Protein AF-A0A117S3V8-F1 (afdb_monomer)

Sequence (127 aa):
MASGAFANEGQDPHTEAPAEMTKGEQRLAKLLEGRVAGEPQSCITNYPSSRMEVIDKTAYVFGRGHTIYVQRTQHPETIDDDDVLIMRLYGSQLCRLDIVTTVDRTSRFYNGNVFMTDFIPYTKVKG

Solvent-accessible surface area (backbone atoms only — not comparable to full-atom values): 7554 Å² total; per-residue (Å²): 138,79,90,82,86,85,80,85,80,89,85,79,83,81,76,72,68,80,73,78,74,50,75,31,52,52,51,48,50,64,74,44,63,70,39,47,80,53,75,73,29,61,56,46,82,53,53,95,82,51,46,72,45,71,32,46,44,40,35,41,38,38,46,63,91,58,46,35,31,44,32,38,42,85,60,26,76,74,40,58,67,70,47,39,84,48,73,59,62,83,75,62,39,48,43,31,84,44,59,31,33,33,23,38,63,84,83,64,43,80,74,50,74,50,56,46,42,50,30,32,37,31,33,52,63,86,126

Structure (mmCIF, N/CA/C/O backbone):
data_AF-A0A117S3V8-F1
#
_entry.id   AF-A0A117S3V8-F1
#
loop_
_atom_site.group_PDB
_atom_site.id
_atom_site.type_symbol
_atom_site.label_atom_id
_atom_site.label_alt_id
_atom_site.label_comp_id
_atom_site.label_asym_id
_atom_site.label_entity_id
_atom_site.label_seq_id
_atom_site.pdbx_PDB_ins_code
_atom_site.Cartn_x
_atom_site.Cartn_y
_atom_site.Cartn_z
_atom_site.occupancy
_atom_site.B_iso_or_equiv
_atom_site.auth_seq_id
_atom_site.auth_comp_id
_atom_site.auth_asym_id
_atom_site.auth_atom_id
_atom_site.pdbx_PDB_model_num
ATOM 1 N N . MET A 1 1 ? -42.000 -35.368 -41.750 1.00 39.53 1 MET A N 1
ATOM 2 C CA . MET A 1 1 ? -40.744 -36.129 -41.941 1.00 39.53 1 MET A CA 1
ATOM 3 C C . MET A 1 1 ? -39.647 -35.091 -42.148 1.00 39.53 1 MET A C 1
ATOM 5 O O . MET A 1 1 ? -39.843 -34.262 -43.017 1.00 39.53 1 MET A O 1
ATOM 9 N N . ALA A 1 2 ? -38.579 -34.955 -41.370 1.00 46.28 2 ALA A N 1
ATOM 10 C CA . ALA A 1 2 ? -38.040 -35.748 -40.276 1.00 46.28 2 ALA A CA 1
ATOM 11 C C . ALA A 1 2 ? -37.539 -34.811 -39.159 1.00 46.28 2 ALA A C 1
ATOM 13 O O . ALA A 1 2 ? -37.067 -33.708 -39.429 1.00 46.28 2 ALA A O 1
ATOM 14 N N . SER A 1 3 ? -37.674 -35.276 -37.918 1.00 43.97 3 SER A N 1
ATOM 15 C CA . SER A 1 3 ? -37.034 -34.717 -36.730 1.00 43.97 3 SER A CA 1
ATOM 16 C C . SER A 1 3 ? -35.514 -34.763 -36.861 1.00 43.97 3 SER A C 1
ATOM 18 O O . SER A 1 3 ? -34.967 -35.783 -37.272 1.00 43.97 3 SER A O 1
ATOM 20 N N . GLY A 1 4 ? -34.843 -33.701 -36.425 1.00 41.78 4 GLY A N 1
ATOM 21 C CA . GLY A 1 4 ? -33.427 -33.723 -36.079 1.00 41.78 4 GLY A CA 1
ATOM 22 C C . GLY A 1 4 ? -33.285 -33.376 -34.606 1.00 41.78 4 GLY A C 1
ATOM 23 O O . GLY A 1 4 ? -33.196 -32.206 -34.254 1.00 41.78 4 GLY A O 1
ATOM 24 N N . ALA A 1 5 ? -33.338 -34.394 -33.750 1.00 50.97 5 ALA A N 1
ATOM 25 C CA . ALA A 1 5 ? -32.886 -34.295 -32.374 1.00 50.97 5 ALA A CA 1
ATOM 26 C C . ALA A 1 5 ? -31.357 -34.399 -32.373 1.00 50.97 5 ALA A C 1
ATOM 28 O O . ALA A 1 5 ? -30.819 -35.377 -3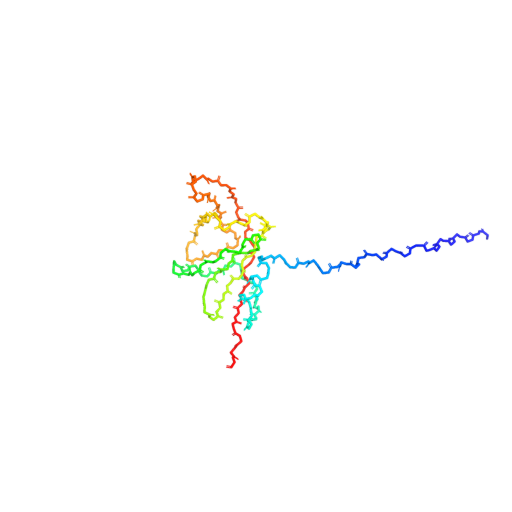2.887 1.00 50.97 5 ALA A O 1
ATOM 29 N N . PHE A 1 6 ? -30.676 -33.434 -31.762 1.00 44.19 6 PHE A N 1
ATOM 30 C CA . PHE A 1 6 ? -29.322 -33.636 -31.258 1.00 44.19 6 PHE A CA 1
ATOM 31 C C . PHE A 1 6 ? -29.377 -33.426 -29.753 1.00 44.19 6 PHE A C 1
ATOM 33 O O . PHE A 1 6 ? -29.464 -32.304 -29.260 1.00 44.19 6 PHE A O 1
ATOM 40 N N . ALA A 1 7 ? -29.439 -34.548 -29.045 1.00 46.41 7 ALA A N 1
ATOM 41 C CA . ALA A 1 7 ? -29.256 -34.598 -27.614 1.00 46.41 7 ALA A CA 1
ATOM 42 C C . ALA A 1 7 ? -27.775 -34.826 -27.305 1.00 46.41 7 ALA A C 1
ATOM 44 O O . ALA A 1 7 ? -27.142 -35.669 -27.936 1.00 46.41 7 ALA A O 1
ATOM 45 N N . ASN A 1 8 ? -27.356 -34.145 -26.237 1.00 48.00 8 ASN A N 1
ATOM 46 C CA . ASN A 1 8 ? -26.315 -34.510 -25.283 1.00 48.00 8 ASN A CA 1
ATOM 47 C C . ASN A 1 8 ? -24.864 -34.333 -25.731 1.00 48.00 8 ASN A C 1
ATOM 49 O O . ASN A 1 8 ? -24.414 -35.117 -26.546 1.00 48.00 8 ASN A O 1
ATOM 53 N N . GLU A 1 9 ? -24.141 -33.413 -25.079 1.00 45.38 9 GLU A N 1
ATOM 54 C CA . GLU A 1 9 ? -23.007 -33.755 -24.201 1.00 45.38 9 GLU A CA 1
ATOM 55 C C . GLU A 1 9 ? -22.948 -32.715 -23.068 1.00 45.38 9 GLU A C 1
ATOM 57 O O . GLU A 1 9 ? -22.755 -31.522 -23.301 1.00 45.38 9 GLU A O 1
ATOM 62 N N . GLY A 1 10 ? -23.207 -33.160 -21.836 1.00 52.25 10 GLY A N 1
ATOM 63 C CA . GLY A 1 10 ? -23.000 -32.352 -20.641 1.00 52.25 10 GLY A CA 1
ATOM 64 C C . GLY A 1 10 ? -21.514 -32.054 -20.471 1.00 52.25 10 GLY A C 1
ATOM 65 O O . GLY A 1 10 ? -20.714 -32.969 -20.294 1.00 52.25 10 GLY A O 1
ATOM 66 N N . GLN A 1 11 ? -21.161 -30.774 -20.511 1.00 45.41 11 GLN A N 1
ATOM 67 C CA . GLN A 1 11 ? -19.828 -30.291 -20.186 1.00 45.41 11 GLN A CA 1
ATOM 68 C C . GLN A 1 11 ? -19.906 -29.536 -18.861 1.00 45.41 11 GLN A C 1
ATOM 70 O O . GLN A 1 11 ? -20.029 -28.319 -18.848 1.00 45.41 11 GLN A O 1
ATOM 75 N N . ASP A 1 12 ? -19.802 -30.263 -17.755 1.00 54.16 12 ASP A N 1
ATOM 76 C CA . ASP A 1 12 ? -19.388 -29.678 -16.482 1.00 54.16 12 ASP A CA 1
ATOM 77 C C . ASP A 1 12 ? -18.115 -30.391 -16.024 1.00 54.16 12 ASP A C 1
ATOM 79 O O . ASP A 1 12 ? -18.160 -31.544 -15.589 1.00 54.16 12 ASP A O 1
ATOM 83 N N . PRO A 1 13 ? -16.957 -29.719 -16.131 1.00 48.06 13 PRO A N 1
ATOM 84 C CA . PRO A 1 13 ? -15.937 -29.910 -15.119 1.00 48.06 13 PRO A CA 1
ATOM 85 C C . PRO A 1 13 ? -15.270 -28.570 -14.791 1.00 48.06 13 PRO A C 1
ATOM 87 O O . PRO A 1 13 ? -14.070 -28.396 -14.976 1.00 48.06 13 PRO A O 1
ATOM 90 N N . HIS A 1 14 ? -16.035 -27.618 -14.262 1.00 47.50 14 HIS A N 1
ATOM 91 C CA . HIS A 1 14 ? -15.464 -26.582 -13.401 1.00 47.50 14 HIS A CA 1
ATOM 92 C C . HIS A 1 14 ? -15.732 -26.948 -11.941 1.00 47.50 14 HIS A C 1
ATOM 94 O O . HIS A 1 14 ? -16.297 -26.185 -11.168 1.00 47.50 14 HIS A O 1
ATOM 100 N N . THR A 1 15 ? -15.311 -28.148 -11.538 1.00 49.34 15 THR A N 1
ATOM 101 C CA . THR A 1 15 ? -14.846 -28.299 -10.160 1.00 49.34 15 THR A CA 1
ATOM 102 C C . THR A 1 15 ? -13.476 -27.634 -10.118 1.00 49.34 15 THR A C 1
ATOM 104 O O . THR A 1 15 ? -12.454 -28.283 -10.331 1.00 49.34 15 THR A O 1
ATOM 107 N N . GLU A 1 16 ? -13.456 -26.314 -9.914 1.00 51.09 16 GLU A N 1
ATOM 108 C CA . GLU A 1 16 ? -12.261 -25.646 -9.410 1.00 51.09 16 GLU A CA 1
ATOM 109 C C . GLU A 1 16 ? -11.956 -26.293 -8.058 1.00 51.09 16 GLU A C 1
ATOM 111 O O . GLU A 1 16 ? -12.641 -26.064 -7.059 1.00 51.09 16 GLU A O 1
ATOM 116 N N . ALA A 1 17 ? -10.957 -27.179 -8.039 1.00 53.28 17 ALA A N 1
ATOM 117 C CA . ALA A 1 17 ? -10.312 -27.551 -6.792 1.00 53.28 17 ALA A CA 1
ATOM 118 C C . ALA A 1 17 ? -9.927 -26.243 -6.081 1.00 53.28 17 ALA A C 1
ATOM 120 O O . ALA A 1 17 ? -9.464 -25.326 -6.767 1.00 53.28 17 ALA A O 1
ATOM 121 N N . PRO A 1 18 ? -10.123 -26.113 -4.755 1.00 57.28 18 PRO A N 1
ATOM 122 C CA . PRO A 1 18 ? -9.761 -24.889 -4.058 1.00 57.28 18 PRO A CA 1
ATOM 123 C C . PRO A 1 18 ? -8.297 -24.598 -4.369 1.00 57.28 18 PRO A C 1
ATOM 125 O O . PRO A 1 18 ? -7.430 -25.404 -4.026 1.00 57.28 18 PRO A O 1
ATOM 128 N N . ALA A 1 19 ? -8.026 -23.499 -5.076 1.00 65.94 19 ALA A N 1
ATOM 129 C CA . ALA A 1 19 ? -6.661 -23.068 -5.306 1.00 65.94 19 ALA A CA 1
ATOM 130 C C . ALA A 1 19 ? -5.999 -22.962 -3.930 1.00 65.94 19 ALA A C 1
ATOM 132 O O . ALA A 1 19 ? -6.523 -22.279 -3.043 1.00 65.94 19 ALA A O 1
ATOM 133 N N . GLU A 1 20 ? -4.901 -23.693 -3.718 1.00 78.56 20 GLU A N 1
ATOM 134 C CA . GLU A 1 20 ? -4.170 -23.593 -2.461 1.00 78.56 20 GLU A CA 1
ATOM 135 C C . GLU A 1 20 ? -3.836 -22.120 -2.221 1.00 78.56 20 GLU A C 1
ATOM 1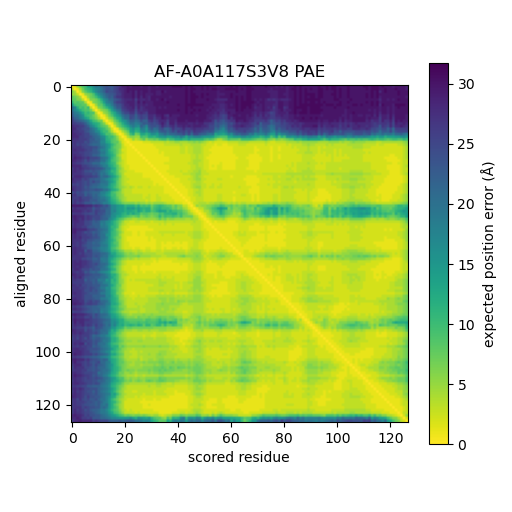37 O O . GLU A 1 20 ? -3.262 -21.447 -3.083 1.00 78.56 20 GLU A O 1
ATOM 142 N N . MET A 1 21 ? -4.240 -21.595 -1.061 1.00 84.44 21 MET A N 1
ATOM 143 C CA . MET A 1 21 ? -4.007 -20.192 -0.741 1.00 84.44 21 MET A CA 1
ATOM 144 C C . MET A 1 21 ? -2.507 -19.908 -0.784 1.00 84.44 21 MET A C 1
ATOM 146 O O . MET A 1 21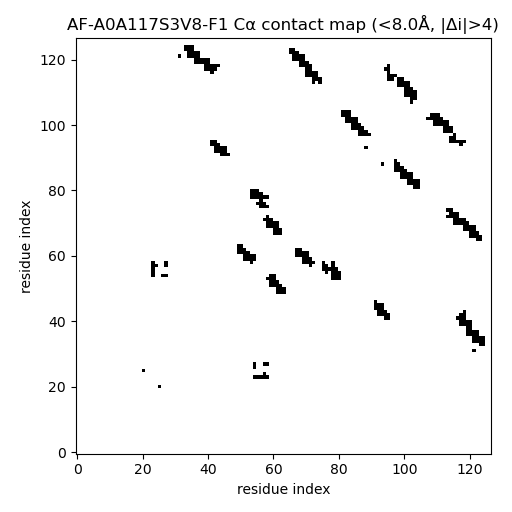 ? -1.721 -20.588 -0.118 1.00 84.44 21 MET A O 1
ATOM 150 N N . THR A 1 22 ? -2.111 -18.872 -1.522 1.00 94.56 22 THR A N 1
ATOM 151 C CA . THR A 1 22 ? -0.714 -18.435 -1.574 1.00 94.56 22 THR A CA 1
ATOM 152 C C . THR A 1 22 ? -0.229 -18.031 -0.178 1.00 94.56 22 THR A C 1
ATOM 154 O O . THR A 1 22 ? -1.018 -17.685 0.704 1.00 94.56 22 THR A O 1
ATOM 157 N N . LYS A 1 23 ? 1.091 -18.027 0.045 1.00 95.25 23 LYS A N 1
ATOM 158 C CA . LYS A 1 23 ? 1.668 -17.560 1.320 1.00 95.25 23 LYS A CA 1
ATOM 159 C C . LYS A 1 23 ? 1.205 -16.144 1.679 1.00 95.25 23 LYS A C 1
ATOM 161 O O . LYS A 1 23 ? 0.954 -15.860 2.851 1.00 95.25 23 LYS A O 1
ATOM 166 N N . GLY A 1 24 ? 1.089 -15.273 0.679 1.00 96.56 24 GLY A N 1
ATOM 167 C CA . GLY A 1 24 ? 0.628 -13.906 0.868 1.00 96.56 24 GLY A CA 1
ATOM 168 C C . GLY A 1 24 ? -0.854 -13.835 1.244 1.00 96.56 24 GLY A C 1
ATOM 169 O O . GLY A 1 24 ? -1.183 -13.181 2.231 1.00 96.56 24 GLY A O 1
ATOM 170 N N . GLU A 1 25 ? -1.733 -14.598 0.587 1.00 96.81 25 GLU A N 1
ATOM 171 C CA . GLU A 1 25 ? -3.153 -14.675 0.967 1.00 96.81 25 GLU A CA 1
ATOM 172 C C . GLU A 1 25 ? -3.348 -15.273 2.369 1.00 96.81 25 GLU A C 1
ATOM 174 O O . GLU A 1 25 ? -4.148 -14.770 3.157 1.00 96.81 25 GLU A O 1
ATOM 179 N N . GLN A 1 26 ? -2.560 -16.282 2.755 1.00 97.12 26 GLN A N 1
ATOM 180 C CA . GLN A 1 26 ? -2.571 -16.807 4.128 1.00 97.12 26 GLN A CA 1
ATOM 181 C C . GLN A 1 26 ? -2.136 -15.751 5.153 1.00 97.12 26 GLN A C 1
ATOM 183 O O . GLN A 1 26 ? -2.696 -15.666 6.249 1.00 97.12 26 GLN A O 1
ATOM 188 N N . ARG A 1 27 ? -1.123 -14.941 4.825 1.00 96.94 27 ARG A N 1
ATOM 189 C CA . ARG A 1 27 ? -0.668 -13.849 5.690 1.00 96.94 27 ARG A CA 1
ATOM 190 C C . ARG A 1 27 ? -1.715 -12.747 5.792 1.00 96.94 27 ARG A C 1
ATOM 192 O O . ARG A 1 27 ? -1.977 -12.278 6.898 1.00 96.94 27 ARG A O 1
ATOM 199 N N . LEU A 1 28 ? -2.332 -12.370 4.674 1.00 97.25 28 LEU A N 1
ATOM 200 C CA . LEU A 1 28 ? -3.423 -11.408 4.655 1.00 97.25 28 LEU A CA 1
ATOM 201 C C . LEU A 1 28 ? -4.587 -11.912 5.511 1.00 97.25 28 LEU A C 1
ATOM 203 O O . LEU A 1 28 ? -5.015 -11.193 6.404 1.00 97.25 28 LEU A O 1
ATOM 207 N N . ALA A 1 29 ? -5.025 -13.161 5.341 1.00 97.12 29 ALA A N 1
ATOM 208 C CA . ALA A 1 29 ? -6.098 -13.748 6.141 1.00 97.12 29 ALA A CA 1
ATOM 209 C C . ALA A 1 29 ? -5.843 -13.61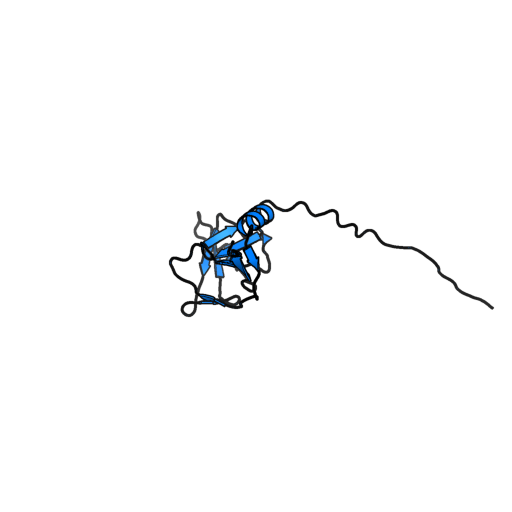4 7.653 1.00 97.12 29 ALA A C 1
ATOM 211 O O . ALA A 1 29 ? -6.711 -13.120 8.372 1.00 97.12 29 ALA A O 1
ATOM 212 N N . LYS A 1 30 ? -4.622 -13.922 8.116 1.00 96.12 30 LYS A N 1
ATOM 213 C CA . LYS A 1 30 ? -4.214 -13.728 9.521 1.00 96.12 30 LYS A CA 1
ATOM 214 C C . LYS A 1 30 ? -4.322 -12.272 9.975 1.00 96.12 30 LYS A C 1
ATOM 216 O O . LYS A 1 30 ? -4.775 -11.988 11.083 1.00 96.12 30 LYS A O 1
ATOM 221 N N . LEU A 1 31 ? -3.925 -11.322 9.126 1.00 95.38 31 LEU A N 1
ATOM 222 C CA . LEU A 1 31 ? -4.073 -9.893 9.423 1.00 95.38 31 LEU A CA 1
ATOM 223 C C . LEU A 1 31 ? -5.535 -9.446 9.476 1.00 95.38 31 LEU A C 1
ATOM 225 O O . LEU A 1 31 ? -5.811 -8.437 10.121 1.00 95.38 31 LEU A O 1
ATOM 229 N N . LEU A 1 32 ? -6.456 -10.158 8.824 1.00 96.88 32 LEU A N 1
ATOM 230 C CA . LEU A 1 32 ? -7.882 -9.829 8.778 1.00 96.88 32 LEU A CA 1
ATOM 231 C C . LEU A 1 32 ? -8.711 -10.545 9.851 1.00 96.88 32 LEU A C 1
ATOM 233 O O . LEU A 1 32 ? -9.866 -10.176 10.054 1.00 96.88 32 LEU A O 1
ATOM 237 N N . GLU A 1 33 ? -8.137 -11.493 10.594 1.00 95.88 33 GLU A N 1
ATOM 238 C CA . GLU A 1 33 ? -8.828 -12.192 11.683 1.00 95.88 33 GLU A CA 1
ATOM 239 C C . GLU A 1 33 ? -9.496 -11.212 12.663 1.00 95.88 33 GLU A C 1
ATOM 241 O O . GLU A 1 33 ? -8.903 -10.217 13.106 1.00 95.88 33 GLU A O 1
ATOM 246 N N . GLY A 1 34 ? -10.769 -11.476 12.973 1.00 96.06 34 GLY A N 1
ATOM 247 C CA . GLY A 1 34 ? -11.585 -10.648 13.866 1.00 96.06 34 GLY A CA 1
ATOM 248 C C . GLY A 1 34 ? -11.939 -9.258 13.322 1.00 96.06 34 GLY A C 1
ATOM 249 O O . GLY A 1 34 ? -12.397 -8.407 14.090 1.00 96.06 34 GLY A O 1
ATOM 250 N N . ARG A 1 35 ? -11.714 -8.994 12.028 1.00 97.69 35 ARG A N 1
ATOM 251 C CA . ARG A 1 35 ? -12.075 -7.736 11.364 1.00 97.69 35 ARG A CA 1
ATOM 252 C C . ARG A 1 35 ? -13.157 -7.956 10.318 1.00 97.69 35 ARG A C 1
ATOM 254 O O . ARG A 1 35 ? -13.217 -8.998 9.677 1.00 97.69 35 ARG A O 1
ATOM 261 N N . VAL A 1 36 ? -13.982 -6.936 10.127 1.00 97.94 36 VAL A N 1
ATOM 262 C CA . VAL A 1 36 ? -15.050 -6.910 9.125 1.00 97.94 36 VAL A CA 1
ATOM 263 C C . VAL A 1 36 ? -14.708 -5.874 8.064 1.00 97.94 36 VAL A C 1
ATOM 265 O O . VAL A 1 36 ? -14.257 -4.775 8.399 1.00 97.94 36 VAL A O 1
ATOM 268 N N .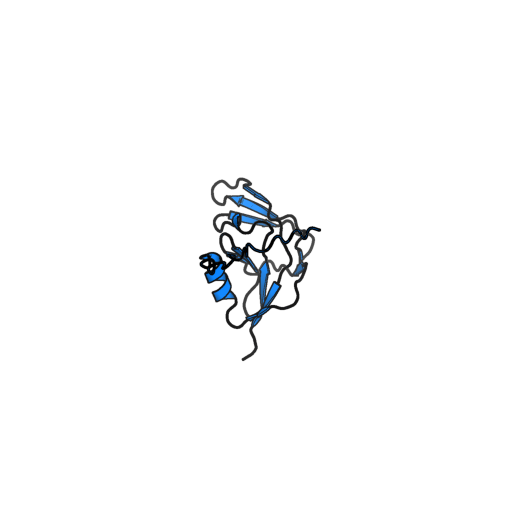 ALA A 1 37 ? -14.905 -6.249 6.800 1.00 98.12 37 ALA A N 1
ATOM 269 C CA . ALA A 1 37 ? -14.768 -5.354 5.660 1.00 98.12 37 ALA A CA 1
ATOM 270 C C . ALA A 1 37 ? -15.892 -4.307 5.668 1.00 98.12 37 ALA A C 1
ATOM 272 O O . ALA A 1 37 ? -17.057 -4.648 5.869 1.00 98.12 37 ALA A O 1
ATOM 273 N N . GLY A 1 38 ? -15.538 -3.044 5.455 1.00 98.00 38 GLY A N 1
ATOM 274 C CA . GLY A 1 38 ? -16.480 -1.960 5.197 1.00 98.00 38 GLY A CA 1
ATOM 275 C C . GLY A 1 38 ? -16.541 -1.586 3.718 1.00 98.00 38 GLY A C 1
ATOM 276 O O . GLY A 1 38 ? -15.972 -2.264 2.863 1.00 98.00 38 GLY A O 1
ATOM 277 N N . GLU A 1 39 ? -17.208 -0.468 3.439 1.00 98.19 39 GLU A N 1
ATOM 278 C CA . GLU A 1 39 ? -17.357 0.054 2.079 1.00 98.19 39 GLU A CA 1
ATOM 279 C C . GLU A 1 39 ? -16.001 0.422 1.452 1.00 98.19 39 GLU A C 1
ATOM 281 O O . GLU A 1 39 ? -15.184 1.072 2.120 1.00 98.19 39 GLU A O 1
ATOM 286 N N . PRO A 1 40 ? -15.755 0.055 0.180 1.00 98.25 40 PRO A N 1
ATOM 287 C CA . PRO A 1 40 ? -14.567 0.472 -0.552 1.00 98.25 40 PRO A CA 1
ATOM 288 C C . PRO A 1 40 ? -14.428 1.996 -0.608 1.00 98.25 40 PRO A C 1
ATOM 290 O O . PRO A 1 40 ? -15.388 2.730 -0.839 1.00 98.25 40 PRO A O 1
ATOM 293 N N . GLN A 1 41 ? -13.203 2.477 -0.421 1.00 97.81 41 GLN A N 1
ATOM 294 C CA . GLN A 1 41 ? -12.868 3.895 -0.441 1.00 97.81 41 GLN A CA 1
ATOM 295 C C . GLN A 1 41 ? -11.876 4.172 -1.563 1.00 97.81 41 GLN A C 1
ATOM 297 O O . GLN A 1 41 ? -10.839 3.521 -1.660 1.00 97.81 41 GLN A O 1
ATOM 302 N N . SER A 1 42 ? -12.143 5.189 -2.380 1.00 96.44 42 SER A N 1
ATOM 303 C CA . SER A 1 42 ? -11.198 5.577 -3.432 1.00 96.44 42 SER A CA 1
ATOM 304 C C . SER A 1 42 ? -9.978 6.336 -2.907 1.00 96.44 42 SER A C 1
ATOM 306 O O . SER A 1 42 ? -8.977 6.407 -3.617 1.00 96.44 42 SER A O 1
ATOM 308 N N . CYS A 1 43 ? -10.046 6.886 -1.690 1.00 94.94 43 CYS A N 1
ATOM 309 C CA . CYS A 1 43 ? -8.942 7.576 -1.028 1.00 94.94 43 CYS A CA 1
ATOM 310 C C . CYS A 1 43 ? -8.951 7.312 0.481 1.00 94.94 43 CYS A C 1
ATOM 312 O O . CYS A 1 43 ? -10.015 7.308 1.099 1.00 94.94 43 CYS A O 1
ATOM 314 N N . ILE A 1 44 ? -7.767 7.181 1.078 1.00 93.62 44 ILE A N 1
ATOM 315 C CA . ILE A 1 44 ? -7.555 7.109 2.528 1.00 93.62 44 ILE A CA 1
ATOM 316 C C . ILE A 1 44 ? -6.704 8.286 2.996 1.00 93.62 44 ILE A C 1
ATOM 318 O O . ILE A 1 44 ? -5.898 8.830 2.240 1.00 93.62 44 ILE A O 1
ATOM 322 N N . THR A 1 45 ? -6.837 8.678 4.261 1.00 89.25 45 THR A N 1
ATOM 323 C CA . THR A 1 45 ? -5.919 9.664 4.840 1.00 89.25 45 THR A CA 1
ATOM 324 C C . THR A 1 45 ? -4.535 9.044 4.998 1.00 89.25 45 THR A C 1
ATOM 326 O O . THR A 1 45 ? -4.375 8.044 5.702 1.00 89.25 45 THR A O 1
ATOM 329 N N . ASN A 1 46 ? -3.525 9.652 4.377 1.00 82.69 46 ASN A N 1
ATOM 330 C CA . ASN A 1 46 ? -2.149 9.198 4.487 1.00 82.69 46 ASN A CA 1
ATOM 331 C C . ASN A 1 46 ? -1.400 10.012 5.545 1.00 82.69 46 ASN A C 1
ATOM 333 O O . ASN A 1 46 ? -0.969 11.140 5.308 1.00 82.69 46 ASN A O 1
ATOM 337 N N . TYR A 1 47 ? -1.236 9.432 6.732 1.00 74.62 47 TYR A N 1
ATOM 338 C CA . TYR A 1 47 ? -0.381 10.011 7.760 1.00 74.62 47 TYR A CA 1
ATOM 339 C C . TYR A 1 47 ? 1.063 9.539 7.554 1.00 74.62 47 TYR A C 1
ATOM 341 O O . TYR A 1 47 ? 1.276 8.341 7.387 1.00 74.62 47 TYR A O 1
ATOM 349 N N . PRO A 1 48 ? 2.079 10.414 7.670 1.00 68.75 48 PRO A N 1
ATOM 350 C CA . PRO A 1 48 ? 3.487 10.005 7.589 1.00 68.75 48 PRO A CA 1
ATOM 351 C C . PRO A 1 48 ? 3.889 8.917 8.599 1.00 68.75 48 PRO A C 1
ATOM 353 O O . PRO A 1 48 ? 4.864 8.203 8.398 1.00 68.75 48 PRO A O 1
ATOM 356 N N . SER A 1 49 ? 3.143 8.793 9.701 1.00 71.00 49 SER A N 1
ATOM 357 C CA . SER A 1 49 ? 3.335 7.778 10.742 1.00 71.00 49 SER A CA 1
ATOM 358 C C . SER A 1 49 ? 2.477 6.521 10.556 1.00 71.00 49 SER A C 1
ATOM 360 O O . SER A 1 49 ? 2.549 5.604 11.382 1.00 71.00 49 SER A O 1
ATOM 362 N N . SER A 1 50 ? 1.645 6.466 9.511 1.00 77.06 50 SER A N 1
ATOM 363 C CA . SER A 1 50 ? 0.872 5.274 9.179 1.00 77.06 50 SER A CA 1
ATOM 364 C C . SER A 1 50 ? 1.828 4.132 8.859 1.00 77.06 50 SER A C 1
ATOM 366 O O . SER A 1 50 ? 2.708 4.246 8.011 1.00 77.06 50 SER A O 1
ATOM 368 N N . ARG A 1 51 ? 1.646 3.004 9.548 1.00 87.81 51 ARG A N 1
ATOM 369 C CA . ARG A 1 51 ? 2.359 1.774 9.213 1.00 87.81 51 ARG A CA 1
ATOM 370 C C . ARG A 1 51 ? 1.854 1.282 7.857 1.00 87.81 51 ARG A C 1
ATOM 372 O O . ARG A 1 51 ? 0.646 1.249 7.638 1.00 87.81 51 ARG A O 1
ATOM 379 N N . MET A 1 52 ? 2.780 0.899 6.991 1.00 92.00 52 MET A N 1
ATOM 380 C CA . MET A 1 52 ? 2.499 0.190 5.750 1.00 92.00 52 MET A CA 1
ATOM 381 C C . MET A 1 52 ? 3.193 -1.169 5.808 1.00 92.00 52 MET A C 1
ATOM 383 O O . MET A 1 52 ? 4.336 -1.265 6.258 1.00 92.00 52 MET A O 1
ATOM 387 N N . GLU A 1 53 ? 2.495 -2.209 5.377 1.00 94.44 53 GLU A N 1
ATOM 388 C CA . GLU A 1 53 ? 3.004 -3.570 5.272 1.00 94.44 53 GLU A CA 1
ATOM 389 C C . GLU A 1 53 ? 2.789 -4.068 3.845 1.00 94.44 53 GLU A C 1
ATOM 391 O O . GLU A 1 53 ? 1.677 -4.012 3.321 1.00 94.44 53 GLU A O 1
ATOM 396 N N . VAL A 1 54 ? 3.866 -4.532 3.215 1.00 96.00 54 VAL A N 1
ATOM 397 C CA . VAL A 1 54 ? 3.816 -5.180 1.904 1.00 96.00 54 VAL A CA 1
ATOM 398 C C . VAL A 1 54 ? 3.561 -6.663 2.125 1.00 96.00 54 VAL A C 1
ATOM 400 O O . VAL A 1 54 ? 4.233 -7.291 2.948 1.00 96.00 54 VAL A O 1
ATOM 403 N N . ILE A 1 55 ? 2.573 -7.218 1.430 1.00 96.94 55 ILE A N 1
ATOM 404 C CA . ILE A 1 55 ? 2.319 -8.654 1.358 1.00 96.94 55 ILE A CA 1
ATOM 405 C C . ILE A 1 55 ? 2.653 -9.097 -0.061 1.00 96.94 55 ILE A C 1
ATOM 407 O O . ILE A 1 55 ? 1.894 -8.801 -0.987 1.00 96.94 55 ILE A O 1
ATOM 411 N N . ASP A 1 56 ? 3.782 -9.801 -0.188 1.00 96.31 56 ASP A N 1
ATOM 412 C CA . ASP A 1 56 ? 4.317 -10.307 -1.455 1.00 96.31 56 ASP A CA 1
ATOM 413 C C . ASP A 1 56 ? 3.215 -10.927 -2.319 1.00 96.31 56 ASP A C 1
ATOM 415 O O . ASP A 1 56 ? 2.386 -11.724 -1.849 1.00 96.31 56 ASP A O 1
ATOM 419 N N . LYS A 1 57 ? 3.187 -10.501 -3.580 1.00 96.50 57 LYS A N 1
ATOM 420 C CA . LYS A 1 57 ? 2.281 -10.972 -4.632 1.00 96.50 57 LYS A CA 1
ATOM 421 C C . LYS A 1 57 ? 0.787 -10.856 -4.317 1.00 96.50 57 LYS A C 1
ATOM 423 O O . LYS A 1 57 ? -0.018 -11.584 -4.895 1.00 96.50 57 LYS A O 1
ATOM 428 N N . THR A 1 58 ? 0.410 -10.013 -3.352 1.00 97.50 58 THR A N 1
ATOM 429 C CA . THR A 1 58 ? -0.935 -10.053 -2.758 1.00 97.50 58 THR A CA 1
ATOM 430 C C . THR A 1 58 ? -1.549 -8.673 -2.557 1.00 97.50 58 THR A C 1
ATOM 432 O O . THR A 1 58 ? -2.584 -8.373 -3.151 1.00 97.50 58 THR A O 1
ATOM 435 N N . ALA A 1 59 ? -0.978 -7.847 -1.674 1.00 97.62 59 ALA A N 1
ATOM 436 C CA . ALA A 1 59 ? -1.601 -6.588 -1.265 1.00 97.62 59 ALA A CA 1
ATOM 437 C C . ALA A 1 59 ? -0.636 -5.657 -0.519 1.00 97.62 59 ALA A C 1
ATOM 439 O O . ALA A 1 59 ? 0.337 -6.099 0.095 1.00 97.62 59 ALA A O 1
ATOM 440 N N . TYR A 1 60 ? -0.991 -4.375 -0.464 1.00 96.69 60 TYR A N 1
ATOM 441 C CA . TYR A 1 60 ? -0.468 -3.434 0.524 1.00 96.69 60 TYR A CA 1
ATOM 442 C C . TYR A 1 60 ? -1.488 -3.241 1.644 1.00 96.69 60 TYR A C 1
ATOM 444 O O . TYR A 1 60 ? -2.687 -3.093 1.401 1.00 96.69 60 TYR A O 1
ATOM 452 N N . VAL A 1 61 ? -1.019 -3.217 2.888 1.00 96.88 61 VAL A N 1
ATOM 453 C CA . VAL A 1 61 ? -1.859 -2.970 4.061 1.00 96.88 61 VAL A CA 1
ATOM 454 C C . VAL A 1 61 ? -1.414 -1.683 4.733 1.00 96.88 61 VAL A C 1
ATOM 456 O O . VAL A 1 61 ? -0.266 -1.557 5.156 1.00 96.88 61 VAL A O 1
ATOM 459 N N . PHE A 1 62 ? -2.337 -0.734 4.862 1.00 95.25 62 PHE A N 1
ATOM 460 C CA . PHE A 1 62 ? -2.099 0.558 5.498 1.00 95.25 62 PHE A CA 1
ATOM 461 C C . PHE A 1 62 ? -2.785 0.641 6.863 1.00 95.25 62 PHE A C 1
ATOM 463 O O . PHE A 1 62 ? -3.906 0.173 7.051 1.00 95.25 62 PHE A O 1
ATOM 470 N N . GLY A 1 63 ? -2.142 1.308 7.817 1.00 92.62 63 GLY A N 1
ATOM 471 C CA . GLY A 1 63 ? -2.691 1.578 9.143 1.00 92.62 63 GLY A CA 1
ATOM 472 C C . GLY A 1 63 ? -2.252 0.584 10.220 1.00 92.62 63 GLY A C 1
ATOM 473 O O . GLY A 1 63 ? -1.325 -0.207 10.057 1.00 92.62 63 GLY A O 1
ATOM 474 N N . ARG A 1 64 ? -2.879 0.687 11.395 1.00 90.06 64 ARG A N 1
ATOM 475 C CA . ARG A 1 64 ? -2.590 -0.140 12.577 1.00 90.06 64 ARG A CA 1
ATOM 476 C C . ARG A 1 64 ? -3.762 -0.117 13.556 1.00 90.06 64 ARG A C 1
ATOM 478 O O . ARG A 1 64 ? -4.549 0.824 13.579 1.00 90.06 64 ARG A O 1
ATOM 485 N N . GLY A 1 65 ? -3.807 -1.095 14.457 1.00 90.06 65 GLY A N 1
ATOM 486 C CA . GLY A 1 65 ? -4.745 -1.083 15.580 1.00 90.06 65 GLY A CA 1
ATOM 487 C C . GLY A 1 65 ? -6.152 -1.539 15.194 1.00 90.06 65 GLY A C 1
ATOM 488 O O . GLY A 1 65 ? -6.345 -2.723 14.915 1.00 90.06 65 GLY A O 1
ATOM 489 N N . HIS A 1 66 ? -7.130 -0.631 15.280 1.00 93.62 66 HIS A N 1
ATOM 490 C CA . HIS A 1 66 ? -8.556 -0.953 15.137 1.00 93.62 66 HIS A CA 1
ATOM 491 C C . HIS A 1 66 ? -8.995 -1.119 13.679 1.00 93.62 66 HIS A C 1
ATOM 493 O O . HIS A 1 66 ? -9.717 -2.068 13.385 1.00 93.62 66 HIS A O 1
ATOM 499 N N . THR A 1 67 ? -8.508 -0.255 12.787 1.00 95.00 67 THR A N 1
ATOM 500 C CA . THR A 1 67 ? -8.804 -0.298 11.351 1.00 95.00 67 THR A CA 1
ATOM 501 C C . THR A 1 67 ? -7.503 -0.368 10.567 1.00 95.00 67 THR A C 1
ATOM 503 O O . THR A 1 67 ? -6.558 0.378 10.835 1.00 95.00 67 THR A O 1
ATOM 506 N N . ILE A 1 68 ? -7.461 -1.284 9.608 1.00 96.38 68 ILE A N 1
ATOM 507 C CA . ILE A 1 68 ? -6.428 -1.365 8.574 1.00 96.38 68 ILE A CA 1
ATOM 508 C C . ILE A 1 68 ? -7.105 -1.274 7.211 1.00 96.38 68 ILE A C 1
ATOM 510 O O . ILE A 1 68 ? -8.268 -1.643 7.084 1.00 96.38 68 ILE A O 1
ATOM 514 N N . TYR A 1 69 ? -6.398 -0.791 6.202 1.00 97.50 69 TYR A N 1
ATOM 515 C CA . TYR A 1 69 ? -6.908 -0.669 4.842 1.00 97.50 69 TYR A CA 1
ATOM 516 C C . TYR A 1 69 ? -6.146 -1.633 3.950 1.00 97.50 69 TYR A C 1
ATOM 518 O O . TYR A 1 69 ? -4.919 -1.559 3.879 1.00 97.50 69 TYR A O 1
ATOM 526 N N . VAL A 1 70 ? -6.866 -2.533 3.290 1.00 98.00 70 VAL A N 1
ATOM 527 C CA . VAL A 1 70 ? -6.295 -3.441 2.296 1.00 98.00 70 VAL A CA 1
ATOM 528 C C . VAL A 1 70 ? -6.395 -2.774 0.935 1.00 98.00 70 VAL A C 1
ATOM 530 O O . VAL A 1 70 ? -7.481 -2.397 0.499 1.00 98.00 70 VAL A O 1
ATOM 533 N N . GLN A 1 71 ? -5.251 -2.637 0.282 1.00 96.88 71 GLN A N 1
ATOM 534 C CA . GLN A 1 71 ? -5.095 -2.075 -1.046 1.00 96.88 71 GLN A CA 1
ATOM 535 C C . GLN A 1 71 ? -4.591 -3.205 -1.953 1.00 96.88 71 GLN A C 1
ATOM 537 O O . GLN A 1 71 ? -3.513 -3.756 -1.720 1.00 96.88 71 GLN A O 1
ATOM 542 N N . ARG A 1 72 ? -5.381 -3.573 -2.965 1.00 96.38 72 ARG A N 1
ATOM 543 C CA . ARG A 1 72 ? -4.961 -4.510 -4.018 1.00 96.38 72 ARG A CA 1
ATOM 544 C C . ARG A 1 72 ? -4.652 -3.762 -5.305 1.00 96.38 72 ARG A C 1
ATOM 546 O O . ARG A 1 72 ? -5.232 -2.721 -5.593 1.00 96.38 72 ARG A O 1
ATOM 553 N N . THR A 1 73 ? -3.729 -4.273 -6.095 1.00 95.62 73 THR A N 1
ATOM 554 C CA . THR A 1 73 ? -3.392 -3.679 -7.390 1.00 95.62 73 THR A CA 1
ATOM 555 C C . THR A 1 73 ? -4.101 -4.443 -8.502 1.00 95.62 73 THR A C 1
ATOM 557 O O . THR A 1 73 ? -4.652 -5.519 -8.277 1.00 95.62 73 THR A O 1
ATOM 560 N N . GLN A 1 74 ? -4.093 -3.897 -9.718 1.00 94.38 74 GLN A N 1
ATOM 561 C CA . GLN A 1 74 ? -4.534 -4.649 -10.902 1.00 94.38 74 GLN A CA 1
ATOM 562 C C . GLN A 1 74 ? -3.648 -5.877 -11.183 1.00 94.38 74 GLN A C 1
ATOM 564 O O . GLN A 1 74 ? -4.113 -6.841 -11.780 1.00 94.38 74 GLN A O 1
ATOM 569 N N . HIS A 1 75 ? -2.394 -5.825 -10.727 1.00 94.56 75 HIS A N 1
ATOM 570 C CA . HIS A 1 75 ? -1.364 -6.846 -10.905 1.00 94.56 75 HIS A CA 1
ATOM 571 C C . HIS A 1 75 ? -0.740 -7.180 -9.545 1.00 94.56 75 HIS A C 1
ATOM 573 O O . HIS A 1 75 ? 0.356 -6.702 -9.235 1.00 94.56 75 HIS A O 1
ATOM 579 N N . PRO A 1 76 ? -1.456 -7.886 -8.651 1.00 94.94 76 PRO A N 1
ATOM 580 C CA . PRO A 1 76 ? -0.936 -8.198 -7.325 1.00 94.94 76 PRO A CA 1
ATOM 581 C C . PRO A 1 76 ? 0.356 -9.015 -7.398 1.00 94.94 76 PRO A C 1
ATOM 583 O O . PRO A 1 76 ? 1.220 -8.828 -6.554 1.00 94.94 76 PRO A O 1
ATOM 586 N N . GLU A 1 77 ? 0.539 -9.839 -8.430 1.00 94.75 77 GLU A N 1
ATOM 587 C CA . GLU A 1 77 ? 1.716 -10.675 -8.682 1.00 94.75 77 GLU A CA 1
ATOM 588 C C . GLU A 1 77 ? 3.035 -9.910 -8.866 1.00 94.75 77 GLU A C 1
ATOM 590 O O . GLU A 1 77 ? 4.099 -10.520 -8.779 1.00 94.75 77 GLU A O 1
ATOM 595 N N . THR A 1 78 ? 2.983 -8.597 -9.115 1.00 93.50 78 THR A N 1
ATOM 596 C CA . THR A 1 78 ? 4.177 -7.745 -9.247 1.00 93.50 78 THR A CA 1
ATOM 597 C C . THR A 1 78 ? 4.551 -7.047 -7.942 1.00 93.50 78 THR A C 1
ATOM 599 O O . THR A 1 78 ? 5.487 -6.255 -7.923 1.00 93.50 78 THR A O 1
ATOM 602 N N . ILE A 1 79 ? 3.787 -7.258 -6.869 1.00 95.38 79 ILE A N 1
ATOM 603 C CA . ILE A 1 79 ? 4.102 -6.709 -5.553 1.00 95.38 79 ILE A CA 1
ATOM 604 C C . ILE A 1 79 ? 5.255 -7.516 -4.968 1.00 95.38 79 ILE A C 1
ATOM 606 O O . ILE A 1 79 ? 5.077 -8.701 -4.710 1.00 95.38 79 ILE A O 1
ATOM 610 N N . ASP A 1 80 ? 6.372 -6.847 -4.705 1.00 94.00 80 ASP A N 1
ATOM 611 C CA . ASP A 1 80 ? 7.572 -7.428 -4.106 1.00 94.00 80 ASP A CA 1
ATOM 612 C C . ASP A 1 80 ? 7.908 -6.692 -2.795 1.00 94.00 80 ASP A C 1
ATOM 614 O O . ASP A 1 80 ? 7.823 -5.460 -2.716 1.00 94.00 80 ASP A O 1
ATOM 618 N N . ASP A 1 81 ? 8.227 -7.433 -1.734 1.00 91.75 81 ASP A N 1
ATOM 619 C CA . ASP A 1 81 ? 8.577 -6.868 -0.430 1.00 91.75 81 ASP A CA 1
ATOM 620 C C . ASP A 1 81 ? 10.041 -6.411 -0.321 1.00 91.75 81 ASP A C 1
ATOM 622 O O . ASP A 1 81 ? 10.378 -5.694 0.635 1.00 91.75 81 ASP A O 1
ATOM 626 N N . ASP A 1 82 ? 10.878 -6.715 -1.316 1.00 92.88 82 ASP A N 1
ATOM 627 C CA . ASP A 1 82 ? 12.223 -6.159 -1.474 1.00 92.88 82 ASP A CA 1
ATOM 628 C C . ASP A 1 82 ? 12.227 -4.778 -2.146 1.00 92.88 82 ASP A C 1
ATOM 630 O O . ASP A 1 82 ? 13.183 -4.016 -1.981 1.00 92.88 82 ASP A O 1
ATOM 634 N N . ASP A 1 83 ? 11.125 -4.368 -2.770 1.00 93.25 83 ASP A N 1
ATOM 635 C CA . ASP A 1 83 ? 10.993 -3.051 -3.390 1.00 93.25 83 ASP A CA 1
ATOM 636 C C . ASP A 1 83 ? 10.731 -1.921 -2.386 1.00 93.25 83 ASP A C 1
ATOM 638 O O . ASP A 1 83 ? 10.383 -2.111 -1.212 1.00 93.25 83 ASP A O 1
ATOM 642 N N . VAL A 1 84 ? 10.924 -0.686 -2.854 1.00 92.69 84 VAL A N 1
ATOM 643 C CA . VAL A 1 84 ? 10.529 0.539 -2.152 1.00 92.69 84 VAL A CA 1
ATOM 644 C C . VAL A 1 84 ? 9.466 1.269 -2.965 1.00 92.69 84 VAL A C 1
ATOM 646 O O . VAL A 1 84 ? 9.697 1.663 -4.107 1.00 92.69 84 VAL A O 1
ATOM 649 N N . LEU A 1 85 ? 8.308 1.505 -2.346 1.00 92.19 85 LEU A N 1
ATOM 650 C CA . LEU A 1 85 ? 7.230 2.307 -2.923 1.00 92.19 85 LEU A CA 1
ATOM 651 C C . LEU A 1 85 ? 7.536 3.797 -2.824 1.00 92.19 85 LEU A C 1
ATOM 653 O O . LEU A 1 85 ? 7.730 4.344 -1.737 1.00 92.19 85 LEU A O 1
ATOM 657 N N . ILE A 1 86 ? 7.485 4.464 -3.967 1.00 91.50 86 ILE A N 1
ATOM 658 C CA . ILE A 1 86 ? 7.554 5.912 -4.095 1.00 91.50 86 ILE A CA 1
ATOM 659 C C . ILE A 1 86 ? 6.171 6.403 -4.510 1.00 91.50 86 ILE A C 1
ATOM 661 O O . ILE A 1 86 ? 5.717 6.155 -5.626 1.00 91.50 86 ILE A O 1
ATOM 665 N N . MET A 1 87 ? 5.502 7.105 -3.598 1.00 90.19 87 MET A N 1
ATOM 666 C CA . MET A 1 87 ? 4.154 7.634 -3.802 1.00 90.19 87 MET A CA 1
ATOM 667 C C . MET A 1 87 ? 4.221 9.146 -3.988 1.00 90.19 87 MET A C 1
ATOM 669 O O . MET A 1 87 ? 4.760 9.859 -3.137 1.00 90.19 87 MET A O 1
ATOM 673 N N . ARG A 1 88 ? 3.672 9.649 -5.095 1.00 86.62 88 ARG A N 1
ATOM 674 C CA . ARG A 1 88 ? 3.546 11.090 -5.343 1.00 86.62 88 ARG A CA 1
ATOM 675 C C . ARG A 1 88 ? 2.127 11.525 -5.018 1.00 86.62 88 ARG A C 1
ATOM 677 O O . ARG A 1 88 ? 1.231 11.384 -5.841 1.00 86.62 88 ARG A O 1
ATOM 684 N N . LEU A 1 89 ? 1.950 12.030 -3.803 1.00 85.12 89 LEU A N 1
ATOM 685 C CA . LEU A 1 89 ? 0.642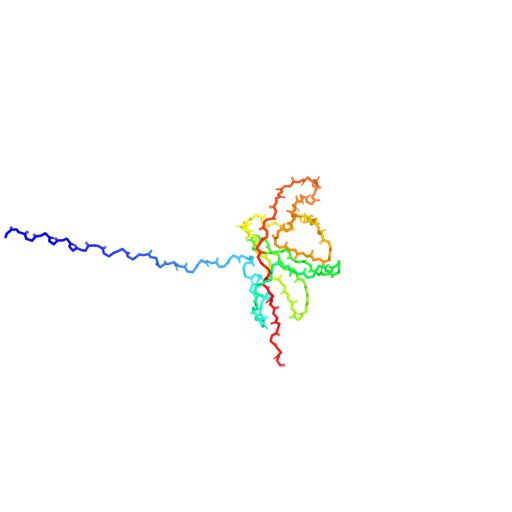 12.386 -3.264 1.00 85.12 89 LEU A CA 1
ATOM 686 C C . LEU A 1 89 ? 0.332 13.860 -3.499 1.00 85.12 89 LEU A C 1
ATOM 688 O O . LEU A 1 89 ? 1.189 14.724 -3.293 1.00 85.12 89 LEU A O 1
ATOM 692 N N . TYR A 1 90 ? -0.916 14.147 -3.858 1.00 77.25 90 TYR A N 1
ATOM 693 C CA . TYR A 1 90 ? -1.445 15.505 -3.907 1.00 77.25 90 TYR A CA 1
ATOM 694 C C . TYR A 1 90 ? -2.308 15.753 -2.665 1.00 77.25 90 TYR A C 1
ATOM 696 O O . TYR A 1 90 ? -3.472 15.372 -2.602 1.00 77.25 90 TYR A O 1
ATOM 704 N N . GLY A 1 91 ? -1.720 16.397 -1.654 1.00 83.81 91 GLY A N 1
ATOM 705 C CA . GLY A 1 91 ? -2.378 16.663 -0.373 1.00 83.81 91 GLY A CA 1
ATOM 706 C C . GLY A 1 91 ? -2.075 15.606 0.691 1.00 83.81 91 GLY A C 1
ATOM 707 O O . GLY A 1 91 ? -0.989 15.034 0.723 1.00 83.81 91 GLY A O 1
ATOM 708 N N . SER A 1 92 ? -3.018 15.394 1.610 1.00 86.56 92 SER A N 1
ATOM 709 C CA . SER A 1 92 ? -2.877 14.493 2.768 1.00 86.56 92 SER A CA 1
ATOM 710 C C . SER A 1 92 ? -3.550 13.131 2.576 1.00 86.56 92 SER A C 1
ATOM 712 O O . SER A 1 92 ? -3.739 12.385 3.539 1.00 86.56 92 SER A O 1
ATOM 714 N N . GLN A 1 93 ? -3.947 12.809 1.347 1.00 91.75 93 GLN A N 1
ATOM 715 C CA . GLN A 1 93 ? -4.640 11.571 1.011 1.00 91.75 93 GLN A CA 1
ATOM 716 C C . GLN A 1 93 ? -3.768 10.699 0.108 1.00 91.75 93 GLN A C 1
ATOM 718 O O . GLN A 1 93 ? -2.920 11.206 -0.620 1.00 91.75 93 GLN A O 1
ATOM 723 N N . LEU A 1 94 ? -3.981 9.389 0.203 1.00 92.88 94 LEU A N 1
ATOM 724 C CA . LEU A 1 94 ? -3.544 8.401 -0.773 1.00 92.88 94 LEU A CA 1
ATOM 725 C C . LEU A 1 94 ? -4.795 7.885 -1.484 1.00 92.88 94 LEU A C 1
ATOM 727 O O . LEU A 1 94 ? -5.690 7.335 -0.841 1.00 92.88 94 LEU A O 1
ATOM 731 N N . CYS A 1 95 ? -4.859 8.082 -2.791 1.00 93.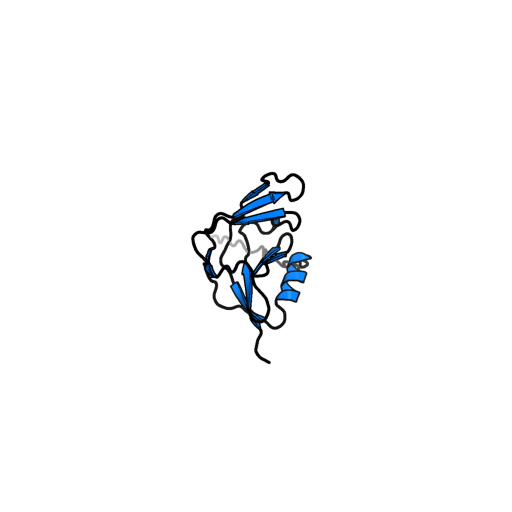69 95 CYS A N 1
ATOM 732 C CA . CYS A 1 95 ? -5.975 7.740 -3.656 1.00 93.69 95 CYS A CA 1
ATOM 733 C C . CYS A 1 95 ? -5.603 6.628 -4.639 1.00 93.69 95 CYS A C 1
ATOM 735 O O . CYS A 1 95 ? -4.452 6.480 -5.038 1.00 93.69 95 CYS A O 1
ATOM 737 N N . ARG A 1 96 ? -6.601 5.873 -5.111 1.00 93.69 96 ARG A N 1
ATOM 738 C CA . ARG A 1 96 ? -6.398 4.762 -6.062 1.00 93.69 96 ARG A CA 1
ATOM 739 C C . ARG A 1 96 ? -5.789 5.193 -7.404 1.00 93.69 96 ARG A C 1
ATOM 741 O O . ARG A 1 96 ? -5.261 4.371 -8.139 1.00 93.69 96 ARG A O 1
ATOM 748 N N . LEU A 1 97 ? -5.921 6.476 -7.743 1.00 92.19 97 LEU A N 1
ATOM 749 C CA . LEU A 1 97 ? -5.406 7.071 -8.978 1.00 92.19 97 LEU A CA 1
ATOM 750 C C . LEU A 1 97 ? -4.076 7.811 -8.774 1.00 92.19 97 LEU A C 1
ATOM 752 O O . LEU A 1 97 ? -3.591 8.437 -9.716 1.00 92.19 97 LEU A O 1
ATOM 756 N N . ASP A 1 98 ? -3.496 7.769 -7.571 1.00 91.50 98 ASP A N 1
ATOM 757 C CA . ASP A 1 98 ? -2.192 8.380 -7.337 1.00 91.50 98 ASP A CA 1
ATOM 758 C C . ASP A 1 98 ? -1.092 7.641 -8.100 1.00 91.50 98 ASP A C 1
ATOM 760 O O . ASP A 1 98 ? -1.126 6.424 -8.296 1.00 91.50 98 ASP A O 1
ATOM 764 N N . ILE A 1 99 ? -0.080 8.401 -8.518 1.00 90.00 99 ILE A N 1
ATOM 765 C CA . ILE A 1 99 ? 1.080 7.847 -9.208 1.00 90.00 99 ILE A CA 1
ATOM 766 C C . ILE A 1 99 ? 1.984 7.196 -8.166 1.00 90.00 99 ILE A C 1
ATOM 768 O O . ILE A 1 99 ? 2.613 7.877 -7.344 1.00 90.00 99 ILE A O 1
ATOM 772 N N . VAL A 1 100 ? 2.072 5.872 -8.243 1.00 93.56 100 VAL A N 1
ATOM 773 C CA . VAL A 1 100 ? 2.920 5.060 -7.379 1.00 93.56 100 VAL A CA 1
ATOM 774 C C . VAL A 1 100 ? 3.879 4.247 -8.237 1.00 93.56 100 VAL A C 1
ATOM 776 O O . VAL A 1 100 ? 3.479 3.553 -9.169 1.00 93.56 100 VAL A O 1
ATOM 779 N N . THR A 1 101 ? 5.164 4.354 -7.925 1.00 95.12 101 THR A N 1
ATOM 780 C CA . THR A 1 101 ? 6.242 3.637 -8.614 1.00 95.12 101 THR A CA 1
ATOM 781 C C . THR A 1 101 ? 7.063 2.848 -7.615 1.00 95.12 101 THR A C 1
ATOM 783 O O . THR A 1 101 ? 7.158 3.247 -6.454 1.00 95.12 101 THR A O 1
ATOM 786 N N . THR A 1 102 ? 7.706 1.783 -8.064 1.00 95.81 102 THR A N 1
ATOM 787 C CA . THR A 1 102 ? 8.656 1.015 -7.260 1.00 95.81 102 THR A CA 1
ATOM 788 C C . THR A 1 102 ? 10.087 1.284 -7.709 1.00 95.81 102 THR A C 1
ATOM 790 O O . THR A 1 102 ? 10.364 1.591 -8.877 1.00 95.81 102 THR A O 1
ATOM 793 N N . VAL A 1 103 ? 10.999 1.227 -6.743 1.00 96.06 103 VAL A N 1
ATOM 794 C CA . VAL A 1 103 ? 12.438 1.166 -6.988 1.00 96.06 103 VAL A CA 1
ATOM 795 C C . VAL A 1 103 ? 13.011 -0.045 -6.270 1.00 96.06 103 VAL A C 1
ATOM 797 O O . VAL A 1 103 ? 12.643 -0.311 -5.122 1.00 96.06 103 VAL A O 1
ATOM 800 N N . ASP A 1 104 ? 13.955 -0.722 -6.914 1.00 93.69 104 ASP A N 1
ATOM 801 C CA . ASP A 1 104 ? 14.707 -1.796 -6.277 1.00 93.69 104 ASP A CA 1
ATOM 802 C C . ASP A 1 104 ? 15.529 -1.218 -5.116 1.00 93.69 104 ASP A C 1
ATOM 804 O O . ASP A 1 104 ? 16.239 -0.210 -5.245 1.00 93.69 104 ASP A O 1
ATOM 808 N N . ARG A 1 105 ? 15.440 -1.851 -3.948 1.00 92.75 105 ARG A N 1
ATOM 809 C CA . ARG A 1 105 ? 16.057 -1.340 -2.720 1.00 92.75 105 ARG A CA 1
ATOM 810 C C . ARG A 1 105 ? 17.574 -1.318 -2.786 1.00 92.75 105 ARG A C 1
ATOM 812 O O . ARG A 1 105 ? 18.175 -0.437 -2.162 1.00 92.75 105 ARG A O 1
ATOM 819 N N . THR A 1 106 ? 18.183 -2.242 -3.524 1.00 93.31 106 THR A N 1
ATOM 820 C CA . THR A 1 106 ? 19.641 -2.390 -3.588 1.00 93.31 106 THR A CA 1
ATOM 821 C C . THR A 1 106 ? 20.252 -1.419 -4.594 1.00 93.31 106 THR A C 1
ATOM 823 O O . THR A 1 106 ? 21.063 -0.570 -4.227 1.00 93.31 106 THR A O 1
ATOM 826 N N . SER A 1 107 ? 19.839 -1.509 -5.855 1.00 94.25 107 SER A N 1
ATOM 827 C CA . SER A 1 107 ? 20.352 -0.706 -6.969 1.00 94.25 107 SER A CA 1
ATOM 828 C C . SER A 1 107 ? 19.793 0.714 -7.010 1.00 94.25 107 SER A C 1
ATOM 830 O O . SER A 1 107 ? 20.407 1.585 -7.622 1.00 94.25 107 SER A O 1
ATOM 832 N N . ARG A 1 108 ? 18.650 0.964 -6.350 1.00 93.44 108 ARG A N 1
ATOM 833 C CA . ARG A 1 108 ? 17.890 2.226 -6.400 1.00 93.44 108 ARG A CA 1
ATOM 834 C C . ARG A 1 108 ? 17.337 2.567 -7.785 1.00 93.44 108 ARG A C 1
ATOM 836 O O . ARG A 1 108 ? 16.919 3.705 -8.004 1.00 93.44 108 ARG A O 1
ATOM 843 N N . PHE A 1 109 ? 17.319 1.613 -8.713 1.00 95.62 109 PHE A N 1
ATOM 844 C CA . PHE A 1 109 ? 16.732 1.818 -10.029 1.00 95.62 109 PHE A CA 1
ATOM 845 C C . PHE A 1 109 ? 15.223 1.604 -10.014 1.00 95.62 109 PHE A C 1
ATOM 847 O O . PHE A 1 109 ? 14.695 0.770 -9.285 1.00 95.62 109 PHE A O 1
ATOM 854 N N . TYR A 1 110 ? 14.538 2.380 -10.849 1.00 95.44 110 TYR A N 1
ATOM 855 C CA . TYR A 1 110 ? 13.123 2.199 -11.141 1.00 95.44 110 TYR A CA 1
ATOM 856 C C . TYR A 1 110 ? 12.862 0.802 -11.712 1.00 95.44 110 TYR A C 1
ATOM 858 O O . TYR A 1 110 ? 13.567 0.384 -12.632 1.00 95.44 110 TYR A O 1
ATOM 866 N N . ASN A 1 111 ? 11.835 0.117 -11.207 1.00 94.38 111 ASN A N 1
ATOM 867 C CA . ASN A 1 111 ? 11.484 -1.226 -11.669 1.00 94.38 111 ASN A CA 1
ATOM 868 C C . ASN A 1 111 ? 9.978 -1.475 -11.863 1.00 94.38 111 ASN A C 1
ATOM 870 O O . ASN A 1 111 ? 9.617 -2.557 -12.319 1.00 94.38 111 ASN A O 1
ATOM 874 N N . GLY A 1 112 ? 9.097 -0.502 -11.602 1.00 93.25 112 GLY A N 1
ATOM 875 C CA . GLY A 1 112 ? 7.670 -0.727 -11.822 1.00 93.25 112 GLY A CA 1
ATOM 876 C C . GLY A 1 112 ? 6.744 0.453 -11.552 1.00 93.25 112 GLY A C 1
ATOM 877 O O . GLY A 1 112 ? 7.102 1.449 -10.919 1.00 93.25 112 GLY A O 1
ATOM 878 N N . ASN A 1 113 ? 5.513 0.314 -12.048 1.00 93.75 113 ASN A N 1
ATOM 879 C CA . ASN A 1 113 ? 4.377 1.165 -11.702 1.00 93.75 113 ASN A CA 1
ATOM 880 C C . ASN A 1 113 ? 3.347 0.332 -10.946 1.00 93.75 113 ASN A C 1
ATOM 882 O O . ASN A 1 113 ? 3.107 -0.825 -11.284 1.00 93.75 113 ASN A O 1
ATOM 886 N N . VAL A 1 114 ? 2.693 0.953 -9.974 1.00 94.62 114 VAL A N 1
ATOM 887 C CA . VAL A 1 114 ? 1.661 0.331 -9.155 1.00 94.62 114 VAL A CA 1
ATOM 888 C C . VAL A 1 114 ? 0.325 0.972 -9.493 1.00 94.62 114 VAL A C 1
ATOM 890 O O . VAL A 1 114 ? 0.108 2.155 -9.243 1.00 94.62 114 VAL A O 1
ATOM 893 N N . PHE A 1 115 ? -0.586 0.176 -10.047 1.00 94.00 115 PHE A N 1
ATOM 894 C CA . PHE A 1 115 ? -1.944 0.615 -10.350 1.00 94.00 115 PHE A CA 1
ATOM 895 C C . PHE A 1 115 ? -2.899 0.147 -9.258 1.00 94.00 115 PHE A C 1
ATOM 897 O O . PHE A 1 115 ? -3.320 -1.013 -9.234 1.00 94.00 115 PHE A O 1
ATOM 904 N N . MET A 1 116 ? -3.211 1.059 -8.345 1.00 94.56 116 MET A N 1
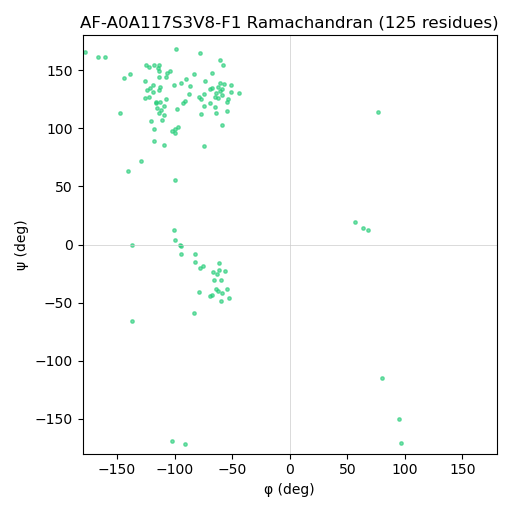ATOM 905 C CA . MET A 1 116 ? -4.045 0.796 -7.181 1.00 94.56 116 MET A CA 1
ATOM 906 C C . MET A 1 116 ? -5.535 0.656 -7.549 1.00 94.56 116 MET A C 1
ATOM 908 O O . MET A 1 116 ? -6.064 1.399 -8.375 1.00 94.56 116 MET A O 1
ATOM 912 N N . THR A 1 117 ? -6.238 -0.287 -6.917 1.00 96.06 117 THR A N 1
ATOM 913 C CA . THR A 1 117 ? -7.706 -0.309 -6.832 1.00 96.06 117 THR A CA 1
ATOM 914 C C . THR A 1 117 ? -8.186 0.426 -5.576 1.00 96.06 117 THR A C 1
ATOM 916 O O . THR A 1 117 ? -7.389 1.047 -4.867 1.00 96.06 117 THR A O 1
ATOM 919 N N . ASP A 1 118 ? -9.486 0.345 -5.280 1.00 97.31 118 ASP A N 1
ATOM 920 C CA . ASP A 1 118 ? -10.047 0.879 -4.038 1.00 97.31 118 ASP A CA 1
ATOM 921 C C . ASP A 1 118 ? -9.401 0.268 -2.783 1.00 97.31 118 ASP A C 1
ATOM 923 O O . ASP A 1 118 ? -8.890 -0.857 -2.787 1.00 97.31 118 ASP A O 1
ATOM 927 N N . PHE A 1 119 ? -9.460 1.036 -1.698 1.00 97.69 119 PHE A N 1
ATOM 928 C CA . PHE A 1 119 ? -9.019 0.658 -0.365 1.00 97.69 119 PHE A CA 1
ATOM 929 C C . PHE A 1 119 ? -10.202 0.086 0.408 1.00 97.69 119 PHE A C 1
ATOM 931 O O . PHE A 1 119 ? -11.198 0.778 0.615 1.00 97.69 119 PHE A O 1
ATOM 938 N N . ILE A 1 120 ? -10.091 -1.153 0.880 1.00 98.38 120 ILE A N 1
ATOM 939 C CA . ILE A 1 120 ? -11.138 -1.766 1.702 1.00 98.38 120 ILE A CA 1
ATOM 940 C C . ILE A 1 120 ? -10.757 -1.630 3.180 1.00 98.38 120 ILE A C 1
ATOM 942 O O . ILE A 1 120 ? -9.730 -2.182 3.593 1.00 98.38 120 ILE A O 1
ATOM 946 N N . PRO A 1 121 ? -11.541 -0.907 4.000 1.00 97.88 121 PRO A N 1
ATOM 947 C CA . PRO A 1 121 ? -11.293 -0.815 5.430 1.00 97.88 121 PRO A CA 1
ATOM 948 C C . PRO A 1 121 ? -11.708 -2.114 6.124 1.00 97.88 121 PRO A C 1
ATOM 950 O O . PRO A 1 121 ? -12.838 -2.570 5.989 1.00 97.88 121 PRO A O 1
ATOM 953 N N . TYR A 1 122 ? -10.819 -2.674 6.933 1.00 98.00 122 TYR A N 1
ATOM 954 C CA . TYR A 1 122 ? -11.084 -3.811 7.805 1.00 98.00 122 TYR A CA 1
ATOM 955 C C . TYR A 1 122 ? -10.991 -3.374 9.257 1.00 98.00 122 TYR A C 1
ATOM 957 O O . TYR A 1 122 ? -9.912 -3.035 9.754 1.00 98.00 122 TYR A O 1
ATOM 965 N N . THR A 1 123 ? -12.131 -3.398 9.941 1.00 97.56 123 THR A N 1
ATOM 966 C CA . THR A 1 123 ? -12.269 -2.880 11.305 1.00 97.56 123 THR A CA 1
ATOM 967 C C . THR A 1 123 ? -12.556 -4.006 12.283 1.00 97.56 123 THR A C 1
ATOM 969 O O . THR A 1 123 ? -13.402 -4.857 12.016 1.00 97.56 123 THR A O 1
ATOM 972 N N . LYS A 1 124 ? -11.849 -4.032 13.417 1.00 96.81 124 LYS A N 1
ATOM 973 C CA . LYS A 1 124 ? -12.072 -5.043 14.459 1.00 96.81 124 LYS A CA 1
ATOM 974 C C . LYS A 1 124 ? -13.503 -4.961 14.980 1.00 96.81 124 LYS A C 1
ATOM 976 O O . LYS A 1 124 ? -13.958 -3.883 15.358 1.00 96.81 124 LYS A O 1
ATOM 981 N N . VAL A 1 125 ? -14.174 -6.103 15.072 1.00 93.81 125 VAL A N 1
ATOM 982 C CA . VAL A 1 125 ? -15.454 -6.181 15.779 1.00 93.81 125 VAL A CA 1
ATOM 983 C C . VAL A 1 125 ? -15.169 -5.895 17.253 1.00 93.81 125 VAL A C 1
ATOM 985 O O . VAL A 1 125 ? -14.253 -6.486 17.828 1.00 93.81 125 VAL A O 1
ATOM 988 N N . LYS A 1 126 ? -15.881 -4.937 17.857 1.00 80.19 126 LYS A N 1
ATOM 989 C CA . LYS A 1 126 ? -15.803 -4.746 19.309 1.00 80.19 126 LYS A CA 1
ATOM 990 C C . LYS A 1 126 ? -16.352 -6.018 19.957 1.00 80.19 126 LYS A C 1
ATOM 992 O O . LYS A 1 126 ? -17.524 -6.328 19.756 1.00 80.19 126 LYS A O 1
ATOM 997 N N . GLY A 1 127 ? -15.475 -6.756 20.632 1.00 60.06 127 GLY A N 1
ATOM 998 C CA . GLY A 1 127 ? -15.866 -7.802 21.574 1.00 60.06 127 GLY A CA 1
ATOM 999 C C . GLY A 1 127 ? -16.374 -7.203 22.874 1.00 60.06 127 GLY A C 1
ATOM 1000 O O . GLY A 1 127 ? -16.030 -6.027 23.148 1.00 60.06 127 GLY A O 1
#

Foldseek 3Di:
DDDDDDDDDDDDDPPPDPDPQDPLSVVVVVVLPQWDWDDWAQKDFADPPWDWDFRALFFIWTHDDFKIWTKAFPGSNPGDPQWDKDWDDDPRMDGQPTWIWIARNPVRHTDGTTRIDTIIMIGHDDD

Nearest PDB structures (foldseek):
  1fx3-assembly1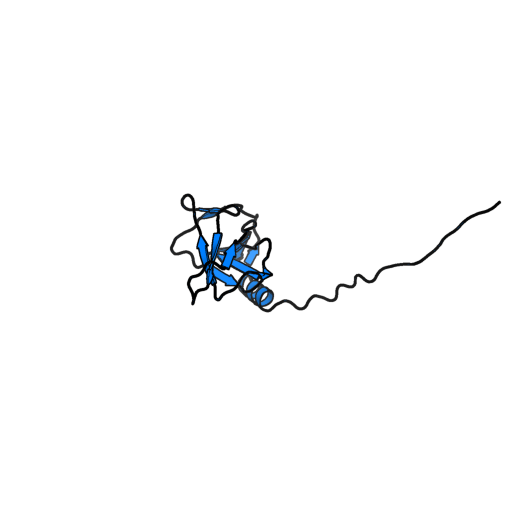_D  TM=2.569E-01  e=2.363E+00  Haemophilus influenzae
  7d4i-assembly1_AF  TM=2.077E-01  e=3.638E+00  Saccharomyces cerevisiae S288C
  1ozb-assembly1_A  TM=2.170E-01  e=1.620E+00  Haemophilus influenzae

Radius of gyration: 20.84 Å; Cα contacts (8 Å, |Δi|>4): 215; chains: 1; bounding box: 61×53×64 Å

pLDDT: mean 86.26, std 16.91, range [39.53, 98.38]

Mean predicted aligned error: 9.06 Å

Secondary structure (DSSP, 8-state):
------------------PPPPHHHHHHHHHHTTEEE---BSEEE--TT--EEEETTTEEEEEETTEEEEEEES-GGG--SSEEEEEE-SSSEEETTSEEEEEETTT--EEEEE-EEEEEEEEE---